Protein AF-A0A954KQ19-F1 (afdb_monomer_lite)

Foldseek 3Di:
DDDDQQWDWDWDQDPNWTKIWTWGFDDDDPPDDTDTDDTFMAGPVRHTDDPVPQDPVNVVRSVVVNVVVVVPDDDDDPPPPD

Sequence (82 aa):
YRVSGGSACSPVWENGRLTEGRFWVGAEYPEAETYTWDLIFTDDRERTLPVKEVGPVAFSEGMRMAAAIYAKRVVEKESEDV

Secondary structure (DSSP, 8-state):
-EEETTEEEEEEEETTEEEEEEEE---S-TTS------EEEEETT-PBPPGGGS-HHHHHHHHHHHHHHHTTS--PPP----

pLDDT: mean 89.15, std 12.14, range [50.31, 98.56]

Structure (mmCIF, N/CA/C/O backbone):
data_AF-A0A954KQ19-F1
#
_entry.id   AF-A0A954KQ19-F1
#
loop_
_atom_site.group_PDB
_atom_site.id
_atom_site.type_symbol
_atom_site.label_atom_id
_atom_site.label_alt_id
_atom_site.label_comp_id
_atom_site.label_asym_id
_atom_site.label_entity_id
_atom_site.label_seq_id
_atom_site.pdbx_PDB_ins_code
_atom_site.Cartn_x
_atom_site.Cartn_y
_atom_site.Cartn_z
_atom_site.occupancy
_atom_site.B_iso_or_equiv
_atom_site.auth_seq_id
_atom_site.auth_comp_id
_atom_site.auth_asym_id
_atom_site.auth_atom_id
_atom_site.pdbx_PDB_model_num
ATOM 1 N N . TYR A 1 1 ? 3.555 -10.716 -3.231 1.00 87.62 1 TYR A N 1
ATOM 2 C CA . TYR A 1 1 ? 2.253 -10.039 -3.074 1.00 87.62 1 TYR A CA 1
ATOM 3 C C . TYR A 1 1 ? 1.302 -10.578 -4.128 1.00 87.62 1 TYR A C 1
ATOM 5 O O . TYR A 1 1 ? 1.781 -10.928 -5.203 1.00 87.62 1 TYR A O 1
ATOM 13 N N . ARG A 1 2 ? 0.004 -10.719 -3.822 1.00 94.00 2 ARG A N 1
ATOM 14 C CA . ARG A 1 2 ? -1.006 -11.062 -4.843 1.00 94.00 2 ARG A CA 1
ATOM 15 C C . ARG A 1 2 ? -1.059 -9.921 -5.866 1.00 94.00 2 ARG A C 1
ATOM 17 O O . ARG A 1 2 ? -0.919 -8.773 -5.459 1.00 94.00 2 ARG A O 1
ATOM 24 N N . VAL A 1 3 ? -1.271 -10.232 -7.144 1.00 92.12 3 VAL A N 1
ATOM 25 C CA . VAL A 1 3 ? -1.514 -9.229 -8.194 1.00 92.12 3 VAL A CA 1
ATOM 26 C C . VAL A 1 3 ? -2.986 -9.266 -8.606 1.00 92.12 3 VAL A C 1
ATOM 28 O O . VAL A 1 3 ? -3.542 -10.350 -8.781 1.00 92.12 3 VAL A O 1
ATOM 31 N N . SER A 1 4 ? -3.614 -8.097 -8.728 1.00 92.00 4 SER A N 1
ATOM 32 C CA . SER A 1 4 ? -4.990 -7.920 -9.206 1.00 92.00 4 SER A CA 1
ATOM 33 C C . SER A 1 4 ? -5.106 -6.606 -9.975 1.00 92.00 4 SER A C 1
ATOM 35 O O . SER A 1 4 ? -4.610 -5.582 -9.508 1.00 92.00 4 SER A O 1
ATOM 37 N N . GLY A 1 5 ? -5.727 -6.630 -11.160 1.00 89.56 5 GLY A N 1
ATOM 38 C CA . GLY A 1 5 ? -5.948 -5.426 -11.976 1.00 89.56 5 GLY A CA 1
ATOM 39 C C . GLY A 1 5 ? -4.673 -4.624 -12.264 1.00 89.56 5 GLY A C 1
ATOM 40 O O . GLY A 1 5 ? -4.706 -3.401 -12.236 1.00 89.56 5 GLY A O 1
ATOM 41 N N . GLY A 1 6 ? -3.535 -5.304 -12.434 1.00 90.75 6 GLY A N 1
ATOM 42 C CA . GLY A 1 6 ? -2.233 -4.672 -12.663 1.00 90.75 6 GLY A CA 1
ATOM 43 C C . GLY A 1 6 ? -1.526 -4.106 -11.439 1.00 90.75 6 GLY A C 1
ATOM 44 O O . GLY A 1 6 ? -0.477 -3.486 -11.572 1.00 90.75 6 GLY A O 1
ATOM 45 N N . SER A 1 7 ? -2.074 -4.296 -10.241 1.00 94.00 7 SER A N 1
ATOM 46 C CA . SER A 1 7 ? -1.463 -3.843 -8.992 1.00 94.00 7 SER A CA 1
ATOM 47 C C . SER A 1 7 ? -1.026 -5.014 -8.127 1.00 94.00 7 SER A C 1
ATOM 49 O O . SER A 1 7 ? -1.750 -5.998 -7.985 1.00 94.00 7 SER A O 1
ATOM 51 N N . ALA A 1 8 ? 0.135 -4.889 -7.491 1.00 95.19 8 ALA A N 1
ATOM 52 C CA . ALA A 1 8 ? 0.473 -5.685 -6.325 1.00 95.19 8 ALA A CA 1
ATOM 53 C C . ALA A 1 8 ? -0.359 -5.206 -5.127 1.00 95.19 8 ALA A C 1
ATOM 55 O O . ALA A 1 8 ? -0.419 -4.007 -4.852 1.00 95.19 8 ALA A O 1
ATOM 56 N N . CYS A 1 9 ? -0.984 -6.144 -4.419 1.00 97.31 9 CYS A N 1
ATOM 57 C CA . CYS A 1 9 ? -1.909 -5.871 -3.323 1.00 97.31 9 CYS A CA 1
ATOM 58 C C . CYS A 1 9 ? -1.326 -6.263 -1.957 1.00 97.31 9 CYS A C 1
ATOM 60 O O . CYS A 1 9 ? -0.750 -7.349 -1.796 1.00 97.31 9 CYS A O 1
ATOM 62 N N . SER A 1 10 ? -1.561 -5.407 -0.960 1.00 98.00 10 SER A N 1
ATOM 63 C CA . SER A 1 10 ? -1.288 -5.635 0.462 1.00 98.00 10 SER A CA 1
ATOM 64 C C . SER A 1 10 ? -2.554 -5.352 1.284 1.00 98.00 10 SER A C 1
ATOM 66 O O . SER A 1 10 ? -2.785 -4.205 1.679 1.00 98.00 10 SER A O 1
ATOM 68 N N . PRO A 1 11 ? -3.424 -6.360 1.494 1.00 97.88 11 PRO A N 1
ATOM 69 C CA . PRO A 1 11 ? -4.602 -6.217 2.339 1.00 97.88 11 PRO A CA 1
ATOM 70 C C . PRO A 1 11 ? -4.209 -6.235 3.818 1.00 97.88 11 PRO A C 1
ATOM 72 O O . PRO A 1 11 ? -3.510 -7.140 4.278 1.00 97.88 11 PRO A O 1
ATOM 75 N N . VAL A 1 12 ? -4.701 -5.258 4.575 1.00 98.38 12 VAL A N 1
ATOM 76 C CA . VAL A 1 12 ? -4.452 -5.112 6.010 1.00 98.38 12 VAL A CA 1
ATOM 77 C C . VAL A 1 12 ? -5.769 -4.899 6.740 1.00 98.38 12 VAL A C 1
ATOM 79 O O . VAL A 1 12 ? -6.561 -4.026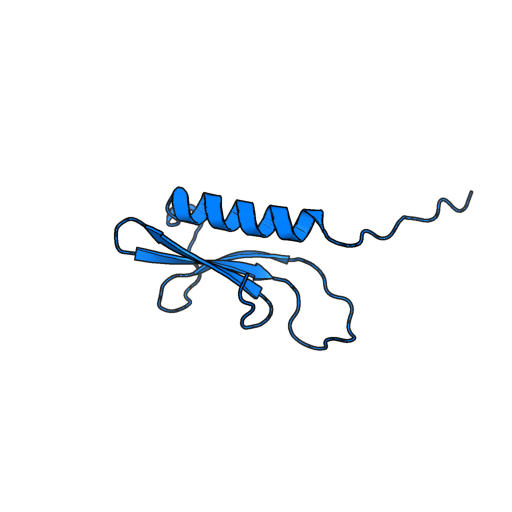 6.387 1.00 98.38 12 VAL A O 1
ATOM 82 N N . TRP A 1 13 ? -5.982 -5.690 7.790 1.00 98.12 13 TRP A N 1
ATOM 83 C CA . TRP A 1 13 ? -7.041 -5.456 8.763 1.00 98.12 13 TRP A CA 1
ATOM 84 C C . TRP A 1 13 ? -6.500 -4.604 9.905 1.00 98.12 13 TRP A C 1
ATOM 86 O O . TRP A 1 13 ? -5.600 -5.024 10.629 1.00 98.12 13 TRP A O 1
ATOM 96 N N . GLU A 1 14 ? -7.071 -3.419 10.084 1.00 97.94 14 GLU A N 1
ATOM 97 C CA . GLU A 1 14 ? -6.690 -2.482 11.137 1.00 97.94 14 GLU A CA 1
ATOM 98 C C . GLU A 1 14 ? -7.952 -1.849 11.727 1.00 97.94 14 GLU A C 1
ATOM 100 O O . GLU A 1 14 ? -8.813 -1.364 10.995 1.00 97.94 14 GLU A O 1
ATOM 105 N N . ASN A 1 15 ? -8.097 -1.882 13.056 1.00 95.00 15 ASN A N 1
ATOM 106 C CA . ASN A 1 15 ? -9.259 -1.327 13.767 1.00 95.00 15 ASN A CA 1
ATOM 107 C C . ASN A 1 15 ? -10.621 -1.801 13.215 1.00 95.00 15 ASN A C 1
ATOM 109 O O . ASN A 1 15 ? -11.582 -1.038 13.159 1.00 95.00 15 ASN A O 1
ATOM 113 N N . GLY A 1 16 ? -10.701 -3.061 12.775 1.00 96.00 16 GLY A N 1
ATOM 114 C CA . GLY A 1 16 ? -11.925 -3.644 12.212 1.00 96.00 16 GLY A CA 1
ATOM 115 C C . GLY A 1 16 ? -12.260 -3.196 10.785 1.00 96.00 16 GLY A C 1
ATOM 116 O O . GLY A 1 16 ? -13.323 -3.553 10.283 1.00 96.00 16 GLY A O 1
ATOM 117 N N . ARG A 1 17 ? -11.372 -2.453 10.114 1.00 95.75 17 ARG A N 1
ATOM 118 C CA . ARG A 1 17 ? -11.515 -2.042 8.715 1.00 95.75 17 ARG A CA 1
ATOM 119 C C . ARG A 1 17 ? -10.47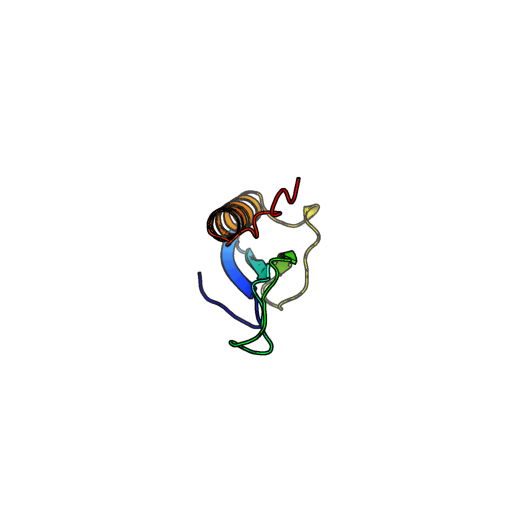5 -2.749 7.850 1.00 95.75 17 ARG A C 1
ATOM 121 O O . ARG A 1 17 ? -9.291 -2.765 8.184 1.00 95.75 17 ARG A O 1
ATOM 128 N N . LEU A 1 18 ? -10.917 -3.299 6.723 1.00 98.06 18 LEU A N 1
ATOM 129 C CA . LEU A 1 18 ? -10.023 -3.771 5.671 1.00 98.06 18 LEU A CA 1
ATOM 130 C C . LEU A 1 18 ? -9.587 -2.580 4.814 1.00 98.06 18 LEU A C 1
ATOM 132 O O . LEU A 1 18 ? -10.426 -1.841 4.299 1.00 98.06 18 LEU A O 1
ATOM 136 N N . THR A 1 19 ? -8.278 -2.398 4.678 1.00 98.56 19 THR A N 1
ATOM 137 C CA . THR A 1 19 ? -7.669 -1.452 3.738 1.00 98.56 19 THR A CA 1
ATOM 138 C C . THR A 1 19 ? -6.674 -2.207 2.873 1.00 98.56 19 THR A C 1
ATOM 140 O O . THR A 1 19 ? -5.841 -2.944 3.395 1.00 98.56 19 THR A O 1
ATOM 143 N N . GLU A 1 20 ? -6.739 -2.032 1.558 1.00 98.44 20 GLU A N 1
ATOM 144 C CA . GLU A 1 20 ? -5.799 -2.654 0.627 1.00 98.44 20 GLU A CA 1
ATOM 145 C C . GLU A 1 20 ? -4.891 -1.593 0.007 1.00 98.44 20 GLU A C 1
ATOM 147 O O . GLU A 1 20 ? -5.356 -0.709 -0.715 1.00 98.44 20 GLU A O 1
ATOM 152 N N . GLY A 1 21 ? -3.589 -1.686 0.294 1.00 98.12 21 GLY A N 1
ATOM 153 C CA . GLY A 1 21 ? -2.564 -0.949 -0.440 1.00 98.12 21 GLY A CA 1
ATOM 154 C C . GLY A 1 21 ? -2.360 -1.578 -1.816 1.00 98.12 21 GLY A C 1
ATOM 155 O O . GLY A 1 21 ? -2.210 -2.798 -1.914 1.00 98.12 21 GLY A O 1
ATOM 156 N N . ARG A 1 22 ? -2.344 -0.761 -2.867 1.00 97.56 22 ARG A N 1
ATOM 157 C CA . ARG A 1 22 ? -2.199 -1.184 -4.263 1.00 97.56 22 ARG A CA 1
ATOM 158 C C . ARG A 1 22 ? -1.072 -0.418 -4.926 1.00 97.56 22 ARG A C 1
ATOM 160 O O . ARG A 1 22 ? -1.132 0.802 -5.027 1.00 97.56 22 ARG A O 1
ATOM 167 N N . PHE A 1 23 ? -0.052 -1.145 -5.361 1.00 96.25 23 PHE A N 1
ATOM 168 C CA . PHE A 1 23 ? 1.098 -0.587 -6.060 1.00 96.25 23 PHE A CA 1
ATOM 169 C C . PHE A 1 23 ? 1.099 -1.090 -7.495 1.00 96.25 23 PHE A C 1
ATOM 171 O O . PHE A 1 23 ? 1.166 -2.299 -7.722 1.00 96.25 23 PHE A O 1
ATOM 178 N N . TRP A 1 24 ? 0.981 -0.181 -8.455 1.00 92.81 24 TRP A N 1
ATOM 179 C CA . TRP A 1 24 ? 0.862 -0.548 -9.859 1.00 92.81 24 TRP A CA 1
ATOM 180 C C . TRP A 1 24 ? 2.155 -1.159 -10.407 1.00 92.81 24 TRP A C 1
ATOM 182 O O . TRP A 1 24 ? 3.247 -0.613 -10.241 1.00 92.81 24 TRP A O 1
ATOM 192 N N . VAL A 1 25 ? 2.000 -2.291 -11.088 1.00 89.62 25 VAL A N 1
ATOM 193 C CA . VAL A 1 25 ? 3.061 -3.114 -11.677 1.00 89.62 25 VAL A CA 1
ATOM 194 C C . VAL A 1 25 ? 2.707 -3.577 -13.100 1.00 89.62 25 VAL A C 1
ATOM 196 O O . VAL A 1 25 ? 3.256 -4.573 -13.552 1.00 89.62 25 VAL A O 1
ATOM 199 N N . GLY A 1 26 ? 1.801 -2.881 -13.802 1.00 85.44 26 GLY A N 1
ATOM 200 C CA . GLY A 1 26 ? 1.429 -3.166 -15.199 1.00 85.44 26 GLY A CA 1
ATOM 201 C C . GLY A 1 26 ? 0.323 -4.218 -15.367 1.00 85.44 26 GLY A C 1
ATOM 202 O O . GLY A 1 26 ? 0.222 -5.155 -14.578 1.00 85.44 26 GLY A O 1
ATOM 203 N N . ALA A 1 27 ? -0.536 -4.057 -16.387 1.00 72.56 27 ALA A N 1
ATOM 204 C CA . ALA A 1 27 ? -1.732 -4.897 -16.582 1.00 72.56 27 ALA A CA 1
ATOM 205 C C . ALA A 1 27 ? -1.992 -5.392 -18.012 1.00 72.56 27 ALA A C 1
ATOM 207 O O . ALA A 1 27 ? -2.742 -6.352 -18.170 1.00 72.56 27 ALA A O 1
ATOM 208 N N . GLU A 1 28 ? -1.473 -4.720 -19.042 1.00 63.75 28 GLU A N 1
ATOM 209 C CA . GLU A 1 28 ? -2.074 -4.840 -20.378 1.00 63.75 28 GLU A CA 1
ATOM 210 C C . GLU A 1 28 ? -1.434 -5.927 -21.245 1.00 63.75 28 GLU A C 1
ATOM 212 O O . GLU A 1 28 ? -2.160 -6.705 -21.857 1.00 63.75 28 GLU A O 1
ATOM 217 N N . TYR A 1 29 ? -0.103 -6.041 -21.251 1.00 69.75 29 TYR A N 1
ATOM 218 C CA . TYR A 1 29 ? 0.615 -7.014 -22.079 1.00 69.75 29 TYR A CA 1
ATOM 219 C C . TYR A 1 29 ? 1.874 -7.494 -21.342 1.00 69.75 29 TYR A C 1
ATOM 221 O O . TYR A 1 29 ? 2.718 -6.655 -21.024 1.00 69.75 29 TYR A O 1
ATOM 229 N N . PRO A 1 30 ? 2.030 -8.800 -21.042 1.00 70.31 30 PRO A N 1
ATOM 230 C CA . PRO A 1 30 ? 3.231 -9.338 -20.387 1.00 70.31 30 PRO A CA 1
ATOM 231 C C . PRO A 1 30 ? 4.542 -8.996 -21.107 1.00 70.31 30 PRO A C 1
ATOM 233 O O . PRO A 1 30 ? 5.596 -8.920 -20.481 1.00 70.31 30 PRO A O 1
ATOM 236 N N . GLU A 1 31 ? 4.465 -8.820 -22.422 1.00 73.81 31 GLU A N 1
ATOM 237 C CA . GLU A 1 31 ? 5.555 -8.447 -23.315 1.00 73.81 31 GLU A CA 1
ATOM 238 C C . GLU A 1 31 ? 5.847 -6.940 -23.364 1.00 73.81 31 GLU A C 1
ATOM 240 O O . GLU A 1 31 ? 6.895 -6.552 -23.877 1.00 73.81 31 GLU A O 1
ATOM 245 N N . ALA A 1 32 ? 4.947 -6.090 -22.861 1.00 70.44 32 ALA A N 1
ATOM 246 C CA . ALA A 1 32 ? 5.162 -4.649 -22.844 1.00 70.44 32 ALA A CA 1
ATOM 247 C C . ALA A 1 32 ? 6.021 -4.232 -21.647 1.00 70.44 32 ALA A C 1
ATOM 249 O O . ALA A 1 32 ? 5.905 -4.769 -20.540 1.00 70.44 32 ALA A O 1
ATOM 250 N N . GLU A 1 33 ? 6.848 -3.209 -21.863 1.00 69.56 33 GLU A N 1
ATOM 251 C CA . GLU A 1 33 ? 7.524 -2.530 -20.766 1.00 69.56 33 GLU A CA 1
ATOM 252 C C . GLU A 1 33 ? 6.514 -2.051 -19.728 1.00 69.56 33 GLU A C 1
ATOM 254 O O . GLU A 1 33 ? 5.452 -1.503 -20.029 1.00 69.56 33 GLU A O 1
ATOM 259 N N . THR A 1 34 ? 6.868 -2.276 -18.470 1.00 70.38 34 THR A N 1
ATOM 260 C CA . THR A 1 34 ? 6.040 -1.927 -17.331 1.00 70.38 34 THR A CA 1
ATOM 261 C C . THR A 1 34 ? 6.750 -0.877 -16.504 1.00 70.38 34 THR A C 1
ATOM 263 O O . THR A 1 34 ? 7.896 -1.051 -16.090 1.00 70.38 34 THR A O 1
ATOM 266 N N . TYR A 1 35 ? 6.010 0.175 -16.176 1.00 72.88 35 TYR A N 1
ATOM 267 C CA . TYR A 1 35 ? 6.443 1.203 -15.245 1.00 72.88 35 TYR A CA 1
ATOM 268 C C . TYR A 1 35 ? 5.750 1.003 -13.900 1.00 72.88 35 TYR A C 1
ATOM 270 O O . TYR A 1 35 ? 4.548 0.735 -13.835 1.00 72.88 35 TYR A O 1
ATOM 278 N N . THR A 1 36 ? 6.504 1.155 -12.813 1.00 79.25 36 THR A N 1
ATOM 279 C CA . THR A 1 36 ? 5.916 1.286 -11.477 1.00 79.25 36 THR A CA 1
ATOM 280 C C . THR A 1 36 ? 5.240 2.647 -11.359 1.00 79.25 36 THR A C 1
ATOM 282 O O . THR A 1 36 ? 5.895 3.657 -11.618 1.00 79.25 36 THR A O 1
ATOM 285 N N . TRP A 1 37 ? 3.977 2.673 -10.937 1.00 84.12 37 TRP A N 1
ATOM 286 C CA . TRP A 1 37 ? 3.223 3.907 -10.668 1.00 84.12 37 TRP A CA 1
ATOM 287 C C . TRP A 1 37 ? 2.892 4.036 -9.172 1.00 84.12 37 TRP A C 1
ATOM 289 O O . TRP A 1 37 ? 3.530 3.395 -8.338 1.00 84.12 37 TRP A O 1
ATOM 299 N N . ASP A 1 38 ? 1.942 4.901 -8.818 1.00 89.12 38 ASP A N 1
ATOM 300 C CA . ASP A 1 38 ? 1.650 5.280 -7.437 1.00 89.12 38 ASP A CA 1
ATOM 301 C C . ASP A 1 38 ? 1.199 4.106 -6.550 1.00 89.12 38 ASP A C 1
ATOM 303 O O . ASP A 1 38 ? 0.537 3.158 -6.985 1.00 89.12 38 ASP A O 1
ATOM 307 N N . LEU A 1 39 ? 1.529 4.211 -5.259 1.00 96.75 39 LEU A N 1
ATOM 308 C CA . LEU A 1 39 ? 0.884 3.439 -4.200 1.00 96.75 39 LEU A CA 1
ATOM 309 C C . LEU A 1 39 ? -0.421 4.141 -3.813 1.00 96.75 39 LEU A C 1
ATOM 311 O O . LEU A 1 39 ? -0.396 5.225 -3.230 1.00 96.75 39 LEU A O 1
ATOM 315 N N . ILE A 1 40 ? -1.551 3.495 -4.083 1.00 97.56 40 ILE A N 1
ATOM 316 C CA . ILE A 1 40 ? -2.874 3.939 -3.632 1.00 97.56 40 ILE A CA 1
ATOM 317 C C . ILE A 1 40 ? -3.401 3.024 -2.525 1.00 97.56 40 ILE A C 1
ATOM 319 O O . ILE A 1 40 ? -2.902 1.918 -2.317 1.00 97.56 40 ILE A O 1
ATOM 323 N N . PHE A 1 41 ? -4.444 3.466 -1.827 1.00 98.44 41 PHE A N 1
ATOM 324 C CA . P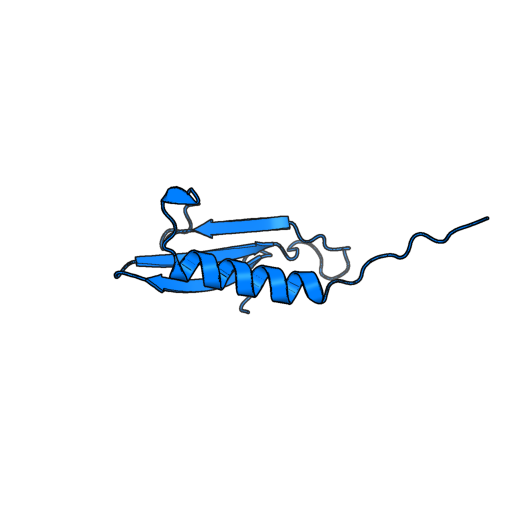HE A 1 41 ? -5.138 2.670 -0.817 1.00 98.44 41 PHE A CA 1
ATOM 325 C C . PHE A 1 41 ? -6.621 2.610 -1.143 1.00 98.44 41 PHE A C 1
ATOM 327 O O . PHE A 1 41 ? -7.190 3.605 -1.586 1.00 98.44 41 PHE A O 1
ATOM 334 N N . THR A 1 42 ? -7.245 1.460 -0.913 1.00 98.31 42 THR A N 1
ATOM 335 C CA . THR A 1 42 ? -8.674 1.242 -1.171 1.00 98.31 42 THR A CA 1
ATOM 336 C C . THR A 1 42 ? -9.370 0.622 0.035 1.00 98.31 42 THR A C 1
ATOM 338 O O . THR A 1 42 ? -8.728 -0.052 0.844 1.00 98.31 42 THR A O 1
ATOM 341 N N . ASP A 1 43 ? -10.670 0.876 0.183 1.00 97.44 43 ASP A N 1
ATOM 342 C CA . ASP A 1 43 ? -11.510 0.167 1.153 1.00 97.44 43 ASP A CA 1
ATOM 343 C C . ASP A 1 43 ? -11.989 -1.201 0.634 1.00 97.44 43 ASP A C 1
ATOM 345 O O . ASP A 1 43 ? -11.652 -1.638 -0.465 1.00 97.44 43 ASP A O 1
ATOM 349 N N . ASP A 1 44 ? -12.806 -1.879 1.437 1.00 95.44 44 ASP A N 1
ATOM 350 C CA . ASP A 1 44 ? -13.436 -3.167 1.127 1.00 95.44 44 ASP A CA 1
ATOM 351 C C . ASP A 1 44 ? -14.382 -3.136 -0.087 1.00 95.44 44 ASP A C 1
ATOM 353 O O . ASP A 1 44 ? -14.783 -4.187 -0.586 1.00 95.44 44 ASP A O 1
ATOM 357 N N . ARG A 1 45 ? -14.735 -1.943 -0.573 1.00 96.00 45 ARG A N 1
ATOM 358 C CA . ARG A 1 45 ? -15.552 -1.713 -1.770 1.00 96.00 45 ARG A CA 1
ATOM 359 C C . ARG A 1 45 ? -14.719 -1.208 -2.947 1.00 96.00 45 ARG A C 1
ATOM 361 O O . ARG A 1 45 ? -15.283 -0.655 -3.888 1.00 96.00 45 ARG A O 1
ATOM 368 N N . GLU A 1 46 ? -13.398 -1.366 -2.873 1.00 94.31 46 GLU A N 1
ATOM 369 C CA . GLU A 1 46 ? -12.420 -0.908 -3.863 1.00 94.31 46 GLU A CA 1
ATOM 370 C C . GLU A 1 46 ? -12.455 0.608 -4.130 1.00 94.31 46 GLU A C 1
ATOM 372 O O . GLU A 1 46 ? -12.012 1.082 -5.177 1.00 94.31 46 GLU A O 1
ATOM 377 N N . ARG A 1 47 ? -12.952 1.412 -3.181 1.00 97.12 47 ARG A N 1
ATOM 378 C CA . ARG A 1 47 ? -12.951 2.874 -3.315 1.00 97.12 47 ARG A CA 1
ATOM 379 C C . ARG A 1 47 ? -11.637 3.437 -2.809 1.00 97.12 47 ARG A C 1
ATOM 381 O O . ARG A 1 47 ? -11.230 3.134 -1.687 1.00 97.12 47 ARG A O 1
ATOM 388 N N . THR A 1 48 ? -11.004 4.292 -3.609 1.00 97.62 48 THR A N 1
ATOM 389 C CA . THR A 1 48 ? -9.758 4.964 -3.229 1.00 97.62 48 THR A CA 1
ATOM 390 C C . THR A 1 48 ? -9.945 5.804 -1.971 1.00 97.62 48 THR A C 1
ATOM 392 O O . THR A 1 48 ? -10.885 6.593 -1.866 1.00 97.62 48 THR A O 1
ATOM 395 N N . LEU A 1 49 ? -9.016 5.654 -1.032 1.00 98.00 49 LEU A N 1
ATOM 396 C CA . LEU A 1 49 ? -8.980 6.387 0.222 1.00 98.00 49 LEU A CA 1
ATOM 397 C C . LEU A 1 49 ? -7.936 7.500 0.170 1.00 98.00 49 LEU A C 1
ATOM 399 O O . LEU A 1 49 ? -6.820 7.276 -0.307 1.00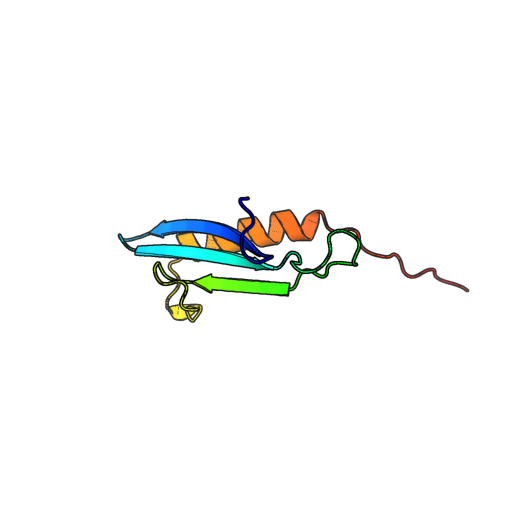 98.00 49 LEU A O 1
ATOM 403 N N . PRO A 1 50 ? -8.245 8.693 0.703 1.00 97.25 50 PRO A N 1
ATOM 404 C CA . PRO A 1 50 ? -7.216 9.690 0.941 1.00 97.25 50 PRO A CA 1
ATOM 405 C C . PRO A 1 50 ? -6.283 9.201 2.056 1.00 97.25 50 PRO A C 1
ATOM 407 O O . PRO A 1 50 ? -6.732 8.601 3.030 1.00 97.25 50 PRO A O 1
ATOM 410 N N . VAL A 1 51 ? -4.988 9.520 1.968 1.00 96.00 51 VAL A N 1
ATOM 411 C CA . VAL A 1 51 ? -3.964 9.046 2.927 1.00 96.00 51 VAL A CA 1
ATOM 412 C C . VAL A 1 51 ? -4.325 9.356 4.387 1.00 96.00 51 VAL A C 1
ATOM 414 O O . VAL A 1 51 ? -4.078 8.538 5.263 1.00 96.00 51 VAL A O 1
ATOM 417 N N . LYS A 1 52 ? -4.983 10.492 4.656 1.00 97.19 52 LYS A N 1
ATOM 418 C CA . LYS A 1 52 ? -5.449 10.874 6.005 1.00 97.19 52 LYS A CA 1
ATOM 419 C C . LYS A 1 52 ? -6.463 9.899 6.632 1.00 97.19 52 LYS A C 1
ATOM 421 O O . LYS A 1 52 ? -6.702 9.972 7.830 1.00 97.19 52 LYS A O 1
ATOM 426 N N . GLU A 1 53 ? -7.098 9.046 5.828 1.00 97.38 53 GLU A N 1
ATOM 427 C CA . GLU A 1 53 ? -8.062 8.026 6.264 1.00 97.38 53 GLU A CA 1
ATOM 428 C C . GLU A 1 53 ? -7.451 6.619 6.326 1.00 97.38 53 GLU A C 1
ATOM 430 O O . GLU A 1 53 ? -8.136 5.669 6.711 1.00 97.38 53 GLU A O 1
ATOM 435 N N . VAL A 1 54 ? -6.177 6.477 5.951 1.00 98.25 54 VAL A N 1
ATOM 436 C CA . VAL A 1 54 ? -5.433 5.219 6.004 1.00 98.25 54 VAL A CA 1
ATOM 437 C C . VAL A 1 54 ? -4.823 5.085 7.394 1.00 98.25 54 VAL A C 1
ATOM 439 O O . VAL A 1 54 ? -4.135 5.986 7.874 1.00 98.25 54 VAL A O 1
ATOM 442 N N . GLY A 1 55 ? -5.088 3.961 8.057 1.00 97.94 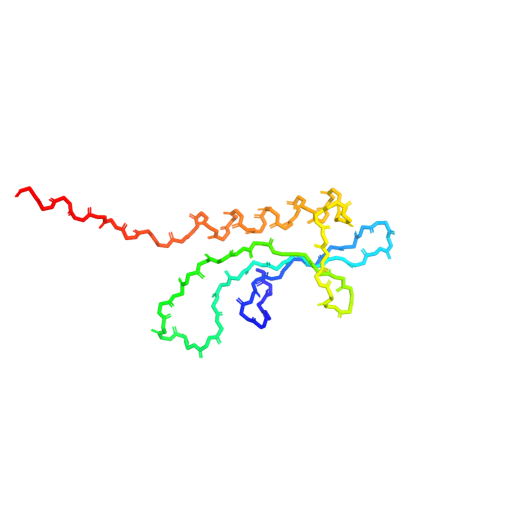55 GLY A N 1
ATOM 443 C CA . GLY A 1 55 ? -4.506 3.699 9.367 1.00 97.94 55 GLY A CA 1
ATOM 444 C C . GLY A 1 55 ? -2.984 3.482 9.291 1.00 97.94 55 GLY A C 1
ATOM 445 O O . GLY A 1 55 ? -2.446 3.131 8.233 1.00 97.94 55 GLY A O 1
ATOM 446 N N . PRO A 1 56 ? -2.252 3.733 10.391 1.00 98.06 56 PRO A N 1
ATOM 447 C CA . PRO A 1 56 ? -0.791 3.699 10.393 1.00 98.06 56 PRO A CA 1
ATOM 448 C C . PRO A 1 56 ? -0.209 2.327 10.027 1.00 98.06 56 PRO A C 1
ATOM 450 O O . PRO A 1 56 ? 0.841 2.271 9.376 1.00 98.06 56 PRO A O 1
ATOM 453 N N . VAL A 1 57 ? -0.864 1.221 10.401 1.00 98.38 57 VAL A N 1
ATOM 454 C CA . VAL A 1 57 ? -0.413 -0.128 10.028 1.00 98.38 57 VAL A CA 1
ATOM 455 C C . VAL A 1 57 ? -0.630 -0.362 8.538 1.00 98.38 57 VAL A C 1
ATOM 457 O O . VAL A 1 57 ? 0.314 -0.762 7.853 1.00 98.38 57 VAL A O 1
ATOM 460 N N . ALA A 1 58 ? -1.823 -0.058 8.018 1.00 98.38 58 ALA A N 1
ATOM 461 C CA . ALA A 1 58 ? -2.121 -0.207 6.595 1.00 98.38 58 ALA A CA 1
ATOM 462 C C . ALA A 1 58 ? -1.162 0.622 5.725 1.00 98.38 58 ALA A C 1
ATOM 464 O O . ALA A 1 58 ? -0.610 0.109 4.749 1.00 98.38 58 ALA A O 1
ATOM 465 N N . PHE A 1 59 ? -0.883 1.866 6.124 1.00 98.31 59 PHE A N 1
ATOM 466 C CA . PHE A 1 59 ? 0.076 2.726 5.436 1.00 98.31 59 PHE A CA 1
ATOM 467 C C . PHE A 1 59 ? 1.486 2.122 5.434 1.00 98.31 59 PHE A C 1
ATOM 469 O O . PHE A 1 59 ? 2.120 2.006 4.384 1.00 98.31 59 PHE A O 1
ATOM 476 N N . SER A 1 60 ? 1.965 1.688 6.603 1.00 98.38 60 SER A N 1
ATOM 477 C CA . SER A 1 60 ? 3.307 1.115 6.752 1.00 98.38 60 SER A CA 1
ATOM 478 C C . SER A 1 60 ? 3.489 -0.156 5.927 1.00 98.38 60 SER A C 1
ATOM 480 O O . SER A 1 60 ? 4.555 -0.374 5.352 1.00 98.38 60 SER A O 1
ATOM 482 N N . GLU A 1 61 ? 2.465 -1.004 5.862 1.00 98.44 61 GLU A N 1
ATOM 483 C CA . GLU A 1 61 ? 2.507 -2.233 5.072 1.00 98.44 61 GLU A CA 1
ATOM 484 C C . GLU A 1 61 ? 2.423 -1.979 3.568 1.00 98.44 61 GLU A C 1
ATOM 486 O O . GLU A 1 61 ? 3.138 -2.625 2.797 1.00 98.44 61 GLU A O 1
ATOM 491 N N . GLY A 1 62 ? 1.612 -1.009 3.137 1.00 98.00 62 GLY A N 1
ATOM 492 C CA . GLY A 1 62 ? 1.607 -0.552 1.747 1.00 98.00 62 GLY A CA 1
ATOM 493 C C . GLY A 1 62 ? 2.983 -0.030 1.328 1.00 98.00 62 GLY A C 1
ATOM 494 O O . GLY A 1 62 ? 3.515 -0.441 0.298 1.00 98.00 62 GLY A O 1
ATOM 495 N N . MET A 1 63 ? 3.607 0.801 2.167 1.00 98.00 63 MET A N 1
ATOM 496 C CA . MET A 1 63 ? 4.948 1.335 1.920 1.00 98.00 63 MET A CA 1
ATOM 497 C C . MET A 1 63 ? 6.023 0.246 1.902 1.00 98.00 63 MET A C 1
ATOM 499 O O . MET A 1 63 ? 6.872 0.251 1.012 1.00 98.00 63 MET A O 1
ATOM 503 N N . ARG A 1 64 ? 5.984 -0.718 2.835 1.00 97.88 64 ARG A N 1
ATOM 504 C CA . ARG A 1 64 ? 6.908 -1.866 2.831 1.00 97.88 64 ARG A CA 1
ATOM 505 C C . ARG A 1 64 ? 6.788 -2.679 1.545 1.00 97.88 64 ARG A C 1
ATOM 507 O O . ARG A 1 64 ? 7.811 -3.046 0.969 1.00 97.88 64 ARG A O 1
ATOM 514 N N . MET A 1 65 ? 5.564 -2.918 1.073 1.00 97.62 65 MET A N 1
ATOM 515 C CA . MET A 1 65 ? 5.327 -3.579 -0.209 1.00 97.62 65 MET A CA 1
ATOM 516 C C . MET A 1 65 ? 5.905 -2.775 -1.378 1.00 97.62 65 MET A C 1
ATOM 518 O O . MET A 1 65 ? 6.699 -3.316 -2.148 1.00 97.62 65 MET A O 1
ATOM 522 N N . ALA A 1 66 ? 5.525 -1.502 -1.508 1.00 96.19 66 ALA A N 1
ATOM 523 C CA . ALA A 1 66 ? 5.964 -0.652 -2.611 1.00 96.19 66 ALA A CA 1
ATOM 524 C C . ALA A 1 66 ? 7.495 -0.534 -2.654 1.00 96.19 66 ALA A C 1
ATOM 526 O O . ALA A 1 66 ? 8.099 -0.741 -3.704 1.00 96.19 66 ALA A O 1
ATOM 527 N N . ALA A 1 67 ? 8.140 -0.315 -1.503 1.00 95.38 67 ALA A N 1
ATOM 528 C CA . ALA A 1 67 ? 9.594 -0.238 -1.396 1.00 95.38 67 ALA A CA 1
ATOM 529 C C . ALA A 1 67 ? 10.283 -1.553 -1.799 1.00 95.38 67 ALA A C 1
ATOM 531 O O . ALA A 1 67 ? 11.259 -1.531 -2.548 1.00 95.38 67 ALA A O 1
ATOM 532 N N . ALA A 1 68 ? 9.768 -2.703 -1.348 1.00 94.88 68 ALA A N 1
ATOM 533 C CA . ALA A 1 68 ? 10.336 -4.008 -1.683 1.00 94.88 68 ALA A CA 1
ATOM 534 C C . ALA A 1 68 ? 10.236 -4.338 -3.182 1.00 94.88 68 ALA A C 1
ATOM 536 O O . ALA A 1 68 ? 11.117 -5.014 -3.717 1.00 94.88 68 ALA A O 1
ATOM 537 N N . ILE A 1 69 ? 9.174 -3.880 -3.853 1.00 92.44 69 ILE A N 1
ATOM 538 C CA . ILE A 1 69 ? 8.998 -4.036 -5.303 1.00 92.44 69 ILE A CA 1
ATOM 539 C C . ILE A 1 69 ? 9.909 -3.060 -6.045 1.00 92.44 69 ILE A C 1
ATOM 541 O O . ILE A 1 69 ? 10.693 -3.477 -6.895 1.00 92.44 69 ILE A O 1
ATOM 545 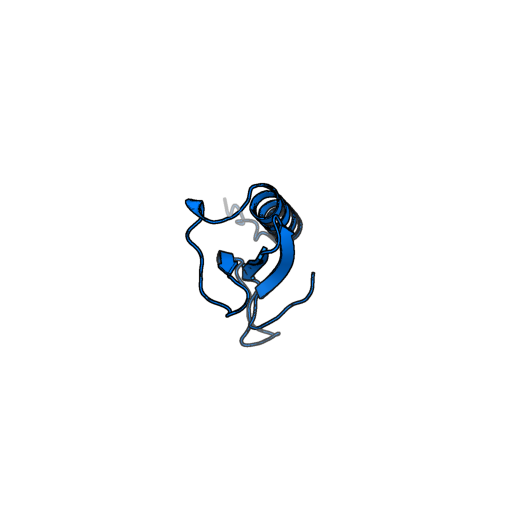N N . TYR A 1 70 ? 9.853 -1.777 -5.687 1.00 89.75 70 TYR A N 1
ATOM 546 C CA . TYR A 1 70 ? 10.633 -0.725 -6.329 1.00 89.75 70 TYR A CA 1
ATOM 547 C C . TYR A 1 70 ? 12.139 -1.004 -6.273 1.00 89.75 70 TYR A C 1
ATOM 549 O O . TYR A 1 70 ? 12.830 -0.850 -7.274 1.00 89.75 70 TYR A O 1
ATOM 557 N N . ALA A 1 71 ? 12.649 -1.494 -5.139 1.00 89.75 71 ALA A N 1
ATOM 558 C CA . ALA A 1 71 ? 14.065 -1.826 -4.970 1.00 89.75 71 ALA A CA 1
ATOM 559 C C . ALA A 1 71 ? 14.565 -2.954 -5.893 1.00 89.75 71 ALA A C 1
ATOM 561 O O . ALA A 1 71 ? 15.770 -3.105 -6.074 1.00 89.75 71 ALA A O 1
ATOM 562 N N . LYS A 1 72 ? 13.662 -3.760 -6.460 1.00 86.31 72 LYS A N 1
ATOM 563 C CA . LYS A 1 72 ? 13.994 -4.868 -7.366 1.00 86.31 72 LYS A CA 1
ATOM 564 C C . LYS A 1 72 ? 13.798 -4.519 -8.839 1.00 86.31 72 LYS A C 1
ATOM 566 O O . LYS A 1 72 ? 14.003 -5.387 -9.685 1.00 86.31 72 LYS A O 1
ATOM 571 N N . ARG A 1 73 ? 13.371 -3.291 -9.154 1.00 82.81 73 ARG A N 1
ATOM 572 C CA . ARG A 1 73 ? 13.154 -2.876 -10.541 1.00 82.81 73 ARG A CA 1
ATOM 573 C C . ARG A 1 73 ? 14.478 -2.853 -11.303 1.00 82.81 73 ARG A C 1
ATOM 575 O O . ARG A 1 73 ? 15.512 -2.470 -10.754 1.00 82.81 73 ARG A O 1
ATOM 582 N N . VAL A 1 74 ? 14.427 -3.221 -12.578 1.00 80.75 74 VAL A N 1
ATOM 583 C CA . VAL A 1 74 ? 15.535 -2.969 -13.501 1.00 80.75 74 VAL A CA 1
ATOM 584 C C . VAL A 1 74 ? 15.562 -1.467 -13.771 1.00 80.75 74 VAL A C 1
ATOM 586 O O . VAL A 1 74 ? 14.527 -0.868 -14.050 1.00 80.75 74 VAL A O 1
ATOM 589 N N . VAL A 1 75 ? 16.731 -0.852 -13.618 1.00 76.81 75 VAL A N 1
ATOM 590 C CA . VAL A 1 75 ? 16.953 0.557 -13.951 1.00 76.81 75 VAL A CA 1
ATOM 591 C C . VAL A 1 75 ? 17.824 0.573 -15.193 1.00 76.81 75 VAL A C 1
ATOM 593 O O . VAL A 1 75 ? 18.915 -0.004 -15.176 1.00 76.81 75 VAL A O 1
ATOM 596 N N . GLU A 1 76 ? 17.337 1.195 -16.264 1.00 75.62 76 GLU A N 1
ATOM 597 C CA . GLU A 1 76 ? 18.163 1.455 -17.437 1.00 75.62 76 GLU A CA 1
ATOM 598 C C . GLU A 1 76 ? 19.342 2.334 -17.018 1.00 75.62 76 GLU A C 1
ATOM 600 O O . GLU A 1 76 ? 19.174 3.349 -16.340 1.00 75.62 76 GLU A O 1
ATOM 605 N N . LYS A 1 77 ? 20.557 1.908 -17.363 1.00 74.19 77 LYS A N 1
ATOM 606 C CA . LYS A 1 77 ? 21.730 2.764 -17.219 1.00 74.19 77 LYS A CA 1
ATOM 607 C C . LYS A 1 77 ? 21.757 3.681 -18.429 1.00 74.19 77 LYS A C 1
ATOM 609 O O . LYS A 1 77 ? 21.819 3.174 -19.545 1.00 74.19 77 LYS A O 1
ATOM 614 N N . GLU A 1 78 ? 21.753 4.991 -18.208 1.00 67.88 78 GLU A N 1
ATOM 615 C CA . GLU A 1 78 ? 22.166 5.923 -19.255 1.00 67.88 78 GLU A CA 1
ATOM 616 C C . GLU A 1 78 ? 23.585 5.526 -19.683 1.00 67.88 78 GLU A C 1
ATOM 618 O O . GLU A 1 78 ? 24.500 5.452 -18.856 1.00 67.88 78 GLU A O 1
ATOM 623 N N . SER A 1 79 ? 23.757 5.171 -20.956 1.00 57.94 79 SER A N 1
ATOM 624 C CA . SER A 1 79 ? 25.083 5.060 -21.544 1.00 57.94 79 SER A CA 1
ATOM 625 C C . SER A 1 79 ? 25.659 6.470 -21.604 1.00 57.94 79 SER A C 1
ATOM 627 O O . SER A 1 79 ? 25.163 7.314 -22.347 1.00 57.94 79 SER A O 1
ATOM 629 N N . GLU A 1 80 ? 26.685 6.739 -20.795 1.00 60.06 80 GLU A N 1
ATOM 630 C CA . GLU A 1 80 ? 27.594 7.863 -21.027 1.00 60.06 80 GLU A CA 1
ATOM 631 C C . GLU A 1 80 ? 28.306 7.611 -22.363 1.00 60.06 80 GLU A C 1
ATOM 633 O O . GLU A 1 80 ? 29.400 7.049 -22.408 1.00 60.06 80 GLU A O 1
ATOM 638 N N . ASP A 1 81 ? 27.655 7.973 -23.467 1.00 56.69 81 ASP A N 1
ATOM 639 C CA . ASP A 1 81 ? 28.340 8.189 -24.733 1.00 56.69 81 ASP A CA 1
ATOM 640 C C . ASP A 1 81 ? 29.067 9.538 -24.619 1.00 56.69 81 ASP A C 1
ATOM 642 O O . ASP A 1 81 ? 28.456 10.609 -24.677 1.00 56.69 81 ASP A O 1
ATOM 646 N N . VAL A 1 82 ? 30.372 9.437 -24.344 1.00 50.31 82 VAL A N 1
ATOM 647 C CA . VAL A 1 82 ? 31.366 10.524 -24.262 1.00 50.31 82 VAL A CA 1
ATOM 648 C C . VAL A 1 82 ? 31.705 11.063 -25.647 1.00 50.31 82 VAL A C 1
ATOM 650 O O . VAL A 1 82 ? 31.938 10.234 -26.557 1.00 50.31 82 VAL A O 1
#

Radius of gyration: 15.01 Å; chains: 1; bounding box: 47×22×38 Å